Protein AF-A0AA51U4X0-F1 (afdb_monomer)

Structure (mmCIF, N/CA/C/O backbone):
data_AF-A0AA51U4X0-F1
#
_entry.id   AF-A0AA51U4X0-F1
#
loop_
_atom_site.group_PDB
_atom_site.id
_atom_site.type_symbol
_atom_site.label_atom_id
_atom_site.label_alt_id
_atom_site.label_comp_id
_atom_site.label_asym_id
_atom_site.label_entity_id
_atom_site.label_seq_id
_atom_site.pdbx_PDB_ins_code
_atom_site.Cartn_x
_atom_site.Cartn_y
_atom_site.Cartn_z
_atom_site.occupancy
_atom_site.B_iso_or_equiv
_atom_site.auth_seq_id
_atom_site.auth_comp_id
_atom_site.auth_asym_id
_atom_site.auth_atom_id
_atom_site.pdbx_PDB_model_num
ATOM 1 N N . MET A 1 1 ? -2.036 47.793 -6.940 1.00 41.25 1 MET A N 1
ATOM 2 C CA . MET A 1 1 ? -0.951 46.860 -7.317 1.00 41.25 1 MET A CA 1
ATOM 3 C C . MET A 1 1 ? -0.086 46.615 -6.090 1.00 41.25 1 MET A C 1
ATOM 5 O O . MET A 1 1 ? 0.775 47.431 -5.801 1.00 41.25 1 MET A O 1
ATOM 9 N N . MET A 1 2 ? -0.338 45.544 -5.342 1.00 39.94 2 MET A N 1
ATOM 10 C CA . MET A 1 2 ? 0.508 45.132 -4.218 1.00 39.94 2 MET A CA 1
ATOM 11 C C . MET A 1 2 ? 0.869 43.664 -4.428 1.00 39.94 2 MET A C 1
ATOM 13 O O . MET A 1 2 ? -0.011 42.814 -4.517 1.00 39.94 2 MET A O 1
ATOM 17 N N . LYS A 1 3 ? 2.168 43.410 -4.626 1.00 53.31 3 LYS A N 1
ATOM 18 C CA . LYS A 1 3 ? 2.756 42.071 -4.695 1.00 53.31 3 LYS A CA 1
ATOM 19 C C . LYS A 1 3 ? 2.865 41.551 -3.260 1.00 53.31 3 LYS A C 1
ATOM 21 O O . LYS A 1 3 ? 3.732 42.006 -2.519 1.00 53.31 3 LYS A O 1
ATOM 26 N N . SER A 1 4 ? 1.994 40.621 -2.886 1.00 56.81 4 SER A N 1
ATOM 27 C CA . SER A 1 4 ? 2.150 39.836 -1.664 1.00 56.81 4 SER A CA 1
ATOM 28 C C . SER A 1 4 ? 3.117 38.690 -1.940 1.00 56.81 4 SER A C 1
ATOM 30 O O . SER A 1 4 ? 2.776 37.732 -2.628 1.00 56.81 4 SE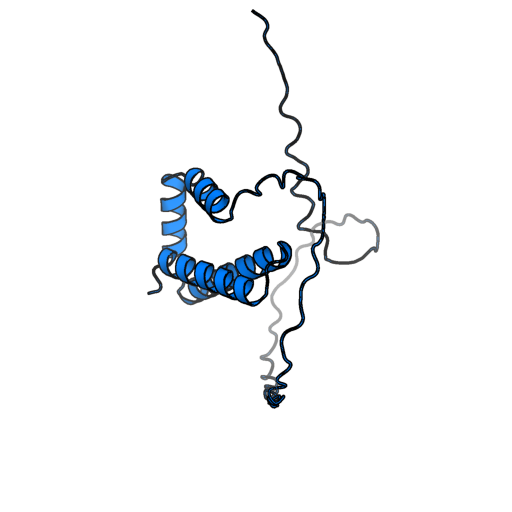R A O 1
ATOM 32 N N . TYR A 1 5 ? 4.335 38.824 -1.422 1.00 65.19 5 TYR A N 1
ATOM 33 C CA . TYR A 1 5 ? 5.293 37.737 -1.270 1.00 65.19 5 TYR A CA 1
ATOM 34 C C . TYR A 1 5 ? 5.008 37.054 0.070 1.00 65.19 5 TYR A C 1
ATOM 36 O O . TYR A 1 5 ? 5.402 37.568 1.113 1.00 65.19 5 TYR A O 1
ATOM 44 N N . PHE A 1 6 ? 4.311 35.919 0.042 1.00 58.19 6 PHE A N 1
ATOM 45 C CA . PHE A 1 6 ? 4.273 34.987 1.168 1.00 58.19 6 PHE A CA 1
ATOM 46 C C . PHE A 1 6 ? 5.023 33.718 0.763 1.00 58.19 6 PHE A C 1
ATOM 48 O O . PHE A 1 6 ? 4.747 33.111 -0.267 1.00 58.19 6 PHE A O 1
ATOM 55 N N . ALA A 1 7 ? 6.054 33.422 1.548 1.00 47.25 7 ALA A N 1
ATOM 56 C CA . ALA A 1 7 ? 7.070 32.406 1.324 1.00 47.25 7 ALA A CA 1
ATOM 57 C C . ALA A 1 7 ? 6.549 30.969 1.549 1.00 47.25 7 ALA A C 1
ATOM 59 O O . ALA A 1 7 ? 5.716 30.769 2.434 1.00 47.25 7 ALA A O 1
ATOM 60 N N . PRO A 1 8 ? 7.086 29.954 0.841 1.00 48.41 8 PRO A N 1
ATOM 61 C CA . PRO A 1 8 ? 6.838 28.549 1.131 1.00 48.41 8 PRO A CA 1
ATOM 62 C C . PRO A 1 8 ? 7.933 28.025 2.071 1.00 48.41 8 PRO A C 1
ATOM 64 O O . PRO A 1 8 ? 8.976 27.559 1.623 1.00 48.41 8 PRO A O 1
ATOM 67 N N . ILE A 1 9 ? 7.731 28.124 3.385 1.00 58.22 9 ILE A N 1
ATOM 68 C CA . ILE A 1 9 ? 8.598 27.459 4.374 1.00 58.22 9 ILE A CA 1
ATOM 69 C C . ILE A 1 9 ? 7.709 26.845 5.458 1.00 58.22 9 ILE A C 1
ATOM 71 O O . ILE A 1 9 ? 7.529 27.444 6.511 1.00 58.22 9 ILE A O 1
ATOM 75 N N . ALA A 1 10 ? 7.102 25.684 5.181 1.00 54.41 10 ALA A N 1
ATOM 76 C CA . ALA A 1 10 ? 6.432 24.868 6.207 1.00 54.41 10 ALA A CA 1
ATOM 77 C C . ALA A 1 10 ? 6.116 23.415 5.771 1.00 54.41 10 ALA A C 1
ATOM 79 O O . ALA A 1 10 ? 5.148 22.842 6.252 1.00 54.41 10 ALA A O 1
ATOM 80 N N . ILE A 1 11 ? 6.878 22.795 4.858 1.00 58.25 11 ILE A N 1
ATOM 81 C CA . ILE A 1 11 ? 6.631 21.393 4.439 1.00 58.25 11 ILE A CA 1
ATOM 82 C C . ILE A 1 11 ? 7.933 20.585 4.507 1.00 58.25 11 ILE A C 1
ATOM 84 O O . ILE A 1 11 ? 8.380 20.003 3.528 1.00 58.25 11 ILE A O 1
ATOM 88 N N . ALA A 1 12 ? 8.598 20.608 5.663 1.00 55.34 12 ALA A N 1
ATOM 89 C CA . ALA A 1 12 ? 9.794 19.792 5.905 1.00 55.34 12 ALA A CA 1
ATOM 90 C C . ALA A 1 12 ? 9.766 19.039 7.250 1.00 55.34 12 ALA A C 1
ATOM 92 O O . ALA A 1 12 ? 10.762 18.429 7.619 1.00 55.34 12 ALA A O 1
ATOM 93 N N . SER A 1 13 ? 8.642 19.043 7.979 1.00 53.59 13 SER A N 1
ATOM 94 C CA . SER A 1 13 ? 8.590 18.508 9.353 1.00 53.59 13 SER A CA 1
ATOM 95 C C . SER A 1 13 ? 7.801 17.205 9.523 1.00 53.59 13 SER A C 1
ATOM 97 O O . SER A 1 13 ? 7.703 16.720 10.643 1.00 53.59 13 SER A O 1
ATOM 99 N N . LEU A 1 14 ? 7.245 16.616 8.457 1.00 57.28 14 LEU A N 1
ATOM 100 C CA . LEU A 1 14 ? 6.417 15.399 8.567 1.00 57.28 14 LEU A CA 1
ATOM 101 C C . LEU A 1 14 ? 7.137 14.091 8.196 1.00 57.28 14 LEU A C 1
ATOM 103 O O . LEU A 1 14 ? 6.578 13.022 8.401 1.00 57.28 14 LEU A O 1
ATOM 107 N N . ILE A 1 15 ? 8.391 14.138 7.735 1.00 58.56 15 ILE A N 1
ATOM 108 C CA . ILE A 1 15 ? 9.157 12.926 7.362 1.00 58.56 15 ILE A CA 1
ATOM 109 C C . ILE A 1 15 ? 9.897 12.317 8.579 1.00 58.56 15 ILE A C 1
ATOM 111 O O . ILE A 1 15 ? 10.498 11.255 8.488 1.00 58.56 15 ILE A O 1
ATOM 115 N N . ALA A 1 16 ? 9.815 12.942 9.760 1.00 55.94 16 ALA A N 1
ATOM 116 C CA . ALA A 1 16 ? 10.507 12.479 10.967 1.00 55.94 16 ALA A CA 1
ATOM 117 C C . ALA A 1 16 ? 9.689 11.526 11.867 1.00 55.94 16 ALA A C 1
ATOM 119 O O . ALA A 1 16 ? 10.232 11.036 12.851 1.00 55.94 16 ALA A O 1
ATOM 120 N N . LEU A 1 17 ? 8.407 11.255 11.575 1.00 53.69 17 LEU A N 1
ATOM 121 C CA . LEU A 1 17 ? 7.538 10.497 12.496 1.00 53.69 17 LEU A CA 1
ATOM 122 C C . LEU A 1 17 ? 7.404 8.992 12.198 1.00 53.69 17 LEU A C 1
ATOM 124 O O . LEU A 1 17 ? 6.936 8.260 13.060 1.00 53.69 17 LEU A O 1
ATOM 128 N N . ALA A 1 18 ? 7.859 8.506 11.039 1.00 53.03 18 ALA A N 1
ATOM 129 C CA . ALA A 1 18 ? 7.767 7.084 10.673 1.00 53.03 18 ALA A CA 1
ATOM 130 C C . ALA A 1 18 ? 9.013 6.249 11.056 1.00 53.03 18 ALA A C 1
ATOM 132 O O . ALA A 1 18 ? 9.120 5.092 10.668 1.00 53.03 18 ALA A O 1
ATOM 133 N N . GLY A 1 19 ? 9.966 6.824 11.806 1.00 44.19 19 GLY A N 1
ATOM 134 C CA . GLY A 1 19 ? 11.269 6.205 12.098 1.00 44.19 19 GLY A CA 1
ATOM 135 C C . GLY A 1 19 ? 11.688 6.159 13.573 1.00 44.19 19 GLY A C 1
ATOM 136 O O . GLY A 1 19 ? 12.871 5.990 13.842 1.00 44.19 19 GLY A O 1
ATOM 137 N N . CYS A 1 20 ? 10.771 6.320 14.536 1.00 51.28 20 CYS A N 1
ATOM 138 C CA . CYS A 1 20 ? 11.100 6.267 15.974 1.00 51.28 20 CYS A CA 1
ATOM 139 C C . CYS A 1 20 ? 10.172 5.350 16.788 1.00 51.28 20 CYS A C 1
ATOM 141 O O . CYS A 1 20 ? 9.695 5.705 17.863 1.00 51.28 20 CYS A O 1
ATOM 143 N N . SER A 1 21 ? 9.955 4.128 16.314 1.00 48.59 21 SER A N 1
ATOM 144 C CA . SER A 1 21 ? 9.673 3.001 17.211 1.00 48.59 21 SER A CA 1
ATOM 145 C C . SER A 1 21 ? 10.660 1.880 16.944 1.00 48.59 21 SER A C 1
ATOM 147 O O . SER A 1 21 ? 10.283 0.797 16.524 1.00 48.59 21 SER A O 1
ATOM 149 N N . ASN A 1 22 ? 11.944 2.178 17.171 1.00 50.25 22 ASN A N 1
ATOM 150 C CA . ASN A 1 22 ? 12.911 1.153 17.527 1.00 50.25 22 ASN A CA 1
ATOM 151 C C . ASN A 1 22 ? 14.097 1.740 18.316 1.00 50.25 22 ASN A C 1
ATOM 153 O O . ASN A 1 22 ? 14.894 2.499 17.779 1.00 50.25 22 ASN A O 1
ATOM 157 N N . GLU A 1 23 ? 14.144 1.358 19.593 1.00 46.25 23 GLU A N 1
ATOM 158 C CA . GLU A 1 23 ? 15.327 1.139 20.436 1.00 46.25 23 GLU A CA 1
ATOM 159 C C . GLU A 1 23 ? 16.282 2.293 20.803 1.00 46.25 23 GLU A C 1
ATOM 161 O O . GLU A 1 23 ? 16.923 2.939 19.986 1.00 46.25 23 GLU A O 1
ATOM 166 N N . GLY A 1 24 ? 16.490 2.413 22.119 1.00 50.34 24 GLY A N 1
ATOM 167 C CA . GLY A 1 24 ? 17.847 2.308 22.650 1.00 50.34 24 GLY A CA 1
ATOM 168 C C . GLY A 1 24 ? 18.701 3.566 22.589 1.00 50.34 24 GLY A C 1
ATOM 169 O O . GLY A 1 24 ? 19.512 3.759 21.692 1.00 50.34 24 GLY A O 1
ATOM 170 N N . SER A 1 25 ? 18.635 4.349 23.667 1.00 55.78 25 SER A N 1
ATOM 171 C CA . SER A 1 25 ? 19.857 4.952 24.200 1.00 55.78 25 SER A CA 1
ATOM 172 C C . SER A 1 25 ? 20.916 3.865 24.371 1.00 55.78 25 SER A C 1
ATOM 174 O O . SER A 1 25 ? 20.716 2.991 25.208 1.00 55.78 25 SER A O 1
ATOM 176 N N . ASP A 1 26 ? 22.021 3.948 23.630 1.00 44.22 26 ASP A N 1
ATOM 177 C CA . ASP A 1 26 ? 23.357 3.911 24.225 1.00 44.22 26 ASP A CA 1
ATOM 178 C C . ASP A 1 26 ? 24.447 4.380 23.240 1.00 44.22 26 ASP A C 1
ATOM 180 O O . ASP A 1 26 ? 24.363 4.174 22.035 1.00 44.22 26 ASP A O 1
ATOM 184 N N . ALA A 1 27 ? 25.476 4.988 23.828 1.00 47.19 27 ALA A N 1
ATOM 185 C CA . ALA A 1 27 ? 26.866 5.048 23.379 1.00 47.19 27 ALA A CA 1
ATOM 186 C C . ALA A 1 27 ? 27.250 5.706 22.032 1.00 47.19 27 ALA A C 1
ATOM 188 O O . ALA A 1 27 ? 27.212 5.122 20.960 1.00 47.19 27 ALA A O 1
ATOM 189 N N . ALA A 1 28 ? 27.804 6.913 22.185 1.00 47.91 28 ALA A N 1
ATOM 190 C CA . ALA A 1 28 ? 29.204 7.250 21.893 1.00 47.91 28 ALA A CA 1
ATOM 191 C C . ALA A 1 28 ? 29.811 6.961 20.499 1.00 47.91 28 ALA A C 1
ATOM 193 O O . ALA A 1 28 ? 29.863 5.848 19.998 1.00 47.91 28 ALA A O 1
ATOM 194 N N . ALA A 1 29 ? 30.396 8.041 19.972 1.00 51.19 29 ALA A N 1
ATOM 195 C CA . ALA A 1 29 ? 31.487 8.132 19.007 1.00 51.19 29 ALA A CA 1
ATOM 196 C C . 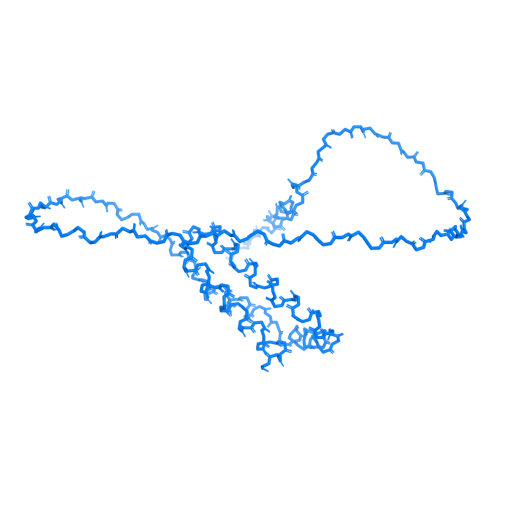ALA A 1 29 ? 32.353 6.869 18.823 1.00 51.19 29 ALA A C 1
ATOM 198 O O . ALA A 1 29 ? 32.831 6.308 19.799 1.00 51.19 29 ALA A O 1
ATOM 199 N N . GLU A 1 30 ? 32.698 6.542 17.576 1.00 42.97 30 GLU A N 1
ATOM 200 C CA . GLU A 1 30 ? 34.013 6.869 17.005 1.00 42.97 30 GLU A CA 1
ATOM 201 C C . GLU A 1 30 ? 34.085 6.530 15.506 1.00 42.97 30 GLU A C 1
ATOM 203 O O . GLU A 1 30 ? 33.591 5.515 15.026 1.00 42.97 30 GLU A O 1
ATOM 208 N N . THR A 1 31 ? 34.731 7.432 14.769 1.00 53.88 31 THR A N 1
ATOM 209 C CA . THR A 1 31 ? 35.215 7.255 13.400 1.00 53.88 31 THR A CA 1
ATOM 210 C C . THR A 1 31 ? 36.269 6.154 13.360 1.00 53.88 31 THR A C 1
ATOM 212 O O . THR A 1 31 ? 37.285 6.274 14.039 1.00 53.88 31 THR A O 1
ATOM 215 N N . THR A 1 32 ? 36.108 5.150 12.497 1.00 51.84 32 THR A N 1
ATOM 216 C CA . THR A 1 32 ? 37.233 4.338 12.007 1.00 51.84 32 THR A CA 1
ATOM 217 C C . THR A 1 32 ? 37.040 3.898 10.552 1.00 51.84 32 THR A C 1
ATOM 219 O O . THR A 1 32 ? 35.937 3.749 10.040 1.00 51.84 32 THR A O 1
ATOM 222 N N . GLU A 1 33 ? 38.192 3.814 9.903 1.00 56.00 33 GLU A N 1
ATOM 223 C CA . GLU A 1 33 ? 38.563 3.699 8.491 1.00 56.00 33 GLU A CA 1
ATOM 224 C C . GLU A 1 33 ? 38.148 2.365 7.819 1.00 56.00 33 GLU A C 1
ATOM 226 O O . GLU A 1 33 ? 37.960 1.368 8.518 1.00 56.00 33 GLU A O 1
ATOM 231 N N . PRO A 1 34 ? 38.027 2.288 6.472 1.00 59.44 34 PRO A N 1
ATOM 232 C CA . PRO A 1 34 ? 37.662 1.048 5.793 1.00 59.44 34 PRO A CA 1
ATOM 233 C C . PRO A 1 34 ? 38.867 0.104 5.680 1.00 59.44 34 PRO A C 1
ATOM 235 O O . PRO A 1 34 ? 39.807 0.361 4.928 1.00 59.44 34 PRO A O 1
ATOM 238 N N . ALA A 1 35 ? 38.809 -1.031 6.375 1.00 54.38 35 ALA A N 1
ATOM 239 C CA . ALA A 1 35 ? 39.705 -2.158 6.146 1.00 54.38 35 ALA A CA 1
ATOM 240 C C . ALA A 1 35 ? 38.997 -3.226 5.303 1.00 54.38 35 ALA A C 1
ATOM 242 O O . ALA A 1 35 ? 38.030 -3.855 5.728 1.00 54.38 35 ALA A O 1
ATOM 243 N N . ALA A 1 36 ? 39.505 -3.420 4.088 1.00 61.03 36 ALA A N 1
ATOM 244 C CA . ALA A 1 36 ? 39.317 -4.637 3.314 1.00 61.03 36 ALA A CA 1
ATOM 245 C C . ALA A 1 36 ? 39.916 -5.837 4.063 1.00 61.03 36 ALA A C 1
ATOM 247 O O . ALA A 1 36 ? 40.953 -5.654 4.697 1.00 61.03 36 ALA A O 1
ATOM 248 N N . VAL A 1 37 ? 39.322 -7.034 3.921 1.00 52.94 37 VAL A N 1
ATOM 249 C CA . VAL A 1 37 ? 39.997 -8.341 3.726 1.00 52.94 37 VAL A CA 1
ATOM 250 C C . VAL A 1 37 ? 39.007 -9.519 3.876 1.00 52.94 37 VAL A C 1
ATOM 252 O O . VAL A 1 37 ? 38.262 -9.606 4.840 1.00 52.94 37 VAL A O 1
ATOM 255 N N . GLU A 1 38 ? 39.083 -10.399 2.870 1.00 48.25 38 GLU A N 1
ATOM 256 C CA . GLU A 1 38 ? 38.837 -11.856 2.814 1.00 48.25 38 GLU A CA 1
ATOM 257 C C . GLU A 1 38 ? 37.440 -12.501 2.952 1.00 48.25 38 GLU A C 1
ATOM 259 O O . GLU A 1 38 ? 36.857 -12.605 4.018 1.00 48.25 38 GLU A O 1
ATOM 264 N N . ALA A 1 39 ? 36.995 -13.024 1.794 1.00 52.59 39 ALA A N 1
ATOM 265 C CA . ALA A 1 39 ? 36.747 -14.436 1.441 1.00 52.59 39 ALA A CA 1
ATOM 266 C C . ALA A 1 39 ? 35.801 -15.326 2.294 1.00 52.59 39 ALA A C 1
ATOM 268 O O . ALA A 1 39 ? 35.798 -15.277 3.519 1.00 52.59 39 ALA A O 1
ATOM 269 N N . PRO A 1 40 ? 35.009 -16.203 1.633 1.00 56.09 40 PRO A N 1
ATOM 270 C CA . PRO A 1 40 ? 33.816 -16.811 2.210 1.00 56.09 40 PRO A CA 1
ATOM 271 C C . PRO A 1 40 ? 34.138 -18.056 3.045 1.00 56.09 40 PRO A C 1
ATOM 273 O O . PRO A 1 40 ? 34.724 -19.019 2.551 1.00 56.09 40 PRO A O 1
ATOM 276 N N . ALA A 1 41 ? 33.682 -18.059 4.297 1.00 52.75 41 ALA A N 1
ATOM 277 C CA . ALA A 1 41 ? 33.575 -19.267 5.101 1.00 52.75 41 ALA A CA 1
ATOM 278 C C . ALA A 1 41 ? 32.231 -19.950 4.810 1.00 52.75 41 ALA A C 1
ATOM 280 O O . ALA A 1 41 ? 31.164 -19.494 5.216 1.00 52.75 41 ALA A O 1
ATOM 281 N N . GLU A 1 42 ? 32.329 -21.052 4.077 1.00 57.38 42 GLU A N 1
ATOM 282 C CA . GLU A 1 42 ? 31.352 -22.129 3.976 1.00 57.38 42 GLU A CA 1
ATOM 283 C C . GLU A 1 42 ? 30.810 -22.488 5.374 1.00 57.38 42 GLU A C 1
ATOM 285 O O . GLU A 1 42 ? 31.571 -22.792 6.293 1.00 57.38 42 GLU A O 1
ATOM 290 N N . SER A 1 43 ? 29.490 -22.418 5.553 1.00 57.16 43 SER A N 1
ATOM 291 C CA . SER A 1 43 ? 28.797 -22.927 6.738 1.00 57.16 43 SER A CA 1
ATOM 292 C C . SER A 1 43 ? 27.640 -23.818 6.305 1.00 57.16 43 SER A C 1
ATOM 294 O O . SER A 1 43 ? 26.881 -23.502 5.393 1.00 57.16 43 SER A O 1
ATOM 296 N N . ALA A 1 44 ? 27.615 -24.977 6.951 1.00 58.25 44 ALA A N 1
ATOM 297 C CA . ALA A 1 44 ? 26.825 -26.165 6.687 1.00 58.25 44 ALA A CA 1
ATOM 298 C C . ALA A 1 44 ? 25.295 -25.945 6.722 1.00 58.25 44 ALA A C 1
ATOM 300 O O . ALA A 1 44 ? 24.818 -25.003 7.356 1.00 58.25 44 ALA A O 1
ATOM 301 N N . PRO A 1 45 ? 24.515 -26.846 6.090 1.00 58.88 45 PRO A N 1
ATOM 302 C CA . PRO A 1 45 ? 23.057 -26.829 6.151 1.00 58.88 45 PRO A CA 1
ATOM 303 C C . PRO A 1 45 ? 22.569 -27.089 7.581 1.00 58.88 45 PRO A C 1
ATOM 305 O O . PRO A 1 45 ? 22.852 -28.138 8.159 1.00 58.88 45 PRO A O 1
ATOM 308 N N . ALA A 1 46 ? 21.828 -26.133 8.140 1.00 54.72 46 ALA A N 1
ATOM 309 C CA . ALA A 1 46 ? 21.082 -26.328 9.374 1.00 54.72 46 ALA A CA 1
ATOM 310 C C . ALA A 1 46 ? 19.818 -27.152 9.086 1.00 54.72 46 ALA A C 1
ATOM 312 O O . ALA A 1 46 ? 19.068 -26.865 8.151 1.00 54.72 46 ALA A O 1
ATOM 313 N N . GLU A 1 47 ? 19.626 -28.195 9.888 1.00 59.06 47 GLU A N 1
ATOM 314 C CA . GLU A 1 47 ? 18.451 -29.062 9.905 1.00 59.06 47 GLU A CA 1
ATOM 315 C C . GLU A 1 47 ? 17.150 -28.273 10.164 1.00 59.06 47 GLU A C 1
ATOM 317 O O . GLU A 1 47 ? 17.166 -27.270 10.884 1.00 59.06 47 GLU A O 1
ATOM 322 N N . PRO A 1 48 ? 16.008 -28.716 9.606 1.00 56.47 48 PRO A N 1
ATOM 323 C CA . PRO A 1 48 ? 14.719 -28.071 9.818 1.00 56.47 48 PRO A CA 1
ATOM 324 C C . PRO A 1 48 ? 14.209 -28.348 11.239 1.00 56.47 48 PRO A C 1
ATOM 326 O O . PRO A 1 48 ? 13.932 -29.490 11.601 1.00 56.47 48 PRO A O 1
ATOM 329 N N . ALA A 1 49 ? 14.075 -27.289 12.037 1.00 56.69 49 ALA A N 1
ATOM 330 C CA . ALA A 1 49 ? 13.399 -27.339 13.326 1.00 56.69 49 ALA A CA 1
ATOM 331 C C . ALA A 1 49 ? 11.878 -27.450 13.133 1.00 56.69 49 ALA A C 1
ATOM 333 O O . ALA A 1 49 ? 11.286 -26.808 12.264 1.00 56.69 49 ALA A O 1
ATOM 334 N N . GLU A 1 50 ? 11.284 -28.306 13.956 1.00 52.53 50 GLU A N 1
ATOM 335 C CA . GLU A 1 50 ? 9.908 -28.775 13.894 1.00 52.53 50 GLU A CA 1
ATOM 336 C C . GLU A 1 50 ? 8.852 -27.670 14.034 1.00 52.53 50 GLU A C 1
ATOM 338 O O . GLU A 1 50 ? 8.950 -26.749 14.844 1.00 52.53 50 GLU A O 1
ATOM 343 N N . THR A 1 51 ? 7.795 -27.836 13.245 1.00 60.56 51 THR A N 1
ATOM 344 C CA . THR A 1 51 ? 6.536 -27.096 13.263 1.00 60.56 51 THR A CA 1
ATOM 345 C C . THR A 1 51 ? 5.793 -27.307 14.591 1.00 60.56 51 THR A C 1
ATOM 347 O O . THR A 1 51 ? 5.436 -28.447 14.896 1.00 60.56 51 THR A O 1
ATOM 350 N N . PRO A 1 52 ? 5.473 -26.264 15.378 1.00 60.31 52 PRO A N 1
ATOM 351 C CA . PRO A 1 52 ? 4.460 -26.396 16.416 1.00 60.31 52 PRO A CA 1
ATOM 352 C C . PRO A 1 52 ? 3.061 -26.431 15.781 1.00 60.31 52 PRO A C 1
ATOM 354 O O . PRO A 1 52 ? 2.706 -25.592 14.954 1.00 60.31 52 PRO A O 1
ATOM 357 N N . ALA A 1 53 ? 2.282 -27.437 16.173 1.00 60.56 53 ALA A N 1
ATOM 358 C CA . ALA A 1 53 ? 0.882 -27.626 15.813 1.00 60.56 53 ALA A CA 1
ATOM 359 C C . ALA A 1 53 ? 0.005 -26.441 16.280 1.00 60.56 53 ALA A C 1
ATOM 361 O O . ALA A 1 53 ? 0.216 -25.941 17.389 1.00 60.56 53 ALA A O 1
ATOM 362 N N . PRO A 1 54 ? -0.997 -26.005 15.493 1.00 58.00 54 PRO A N 1
ATOM 363 C CA . PRO A 1 54 ? -1.949 -25.000 15.945 1.00 58.00 54 PRO A CA 1
ATOM 364 C C . PRO A 1 54 ? -2.851 -25.590 17.035 1.00 58.00 54 PRO A C 1
ATOM 366 O O . PRO A 1 54 ? -3.471 -26.637 16.855 1.00 58.00 54 PRO A O 1
ATOM 369 N N . ALA A 1 55 ? -2.896 -24.910 18.179 1.00 54.88 55 ALA A N 1
ATOM 370 C CA . ALA A 1 55 ? -3.838 -25.186 19.248 1.00 54.88 55 ALA A CA 1
ATOM 371 C C . ALA A 1 55 ? -5.243 -24.751 18.809 1.00 54.88 55 ALA A C 1
ATOM 373 O O . ALA A 1 55 ? -5.478 -23.580 18.516 1.00 54.88 55 ALA A O 1
ATOM 374 N N . GLU A 1 56 ? -6.161 -25.711 18.771 1.00 54.62 56 GLU A N 1
ATOM 375 C CA . GLU A 1 56 ? -7.594 -25.487 18.621 1.00 54.62 56 GLU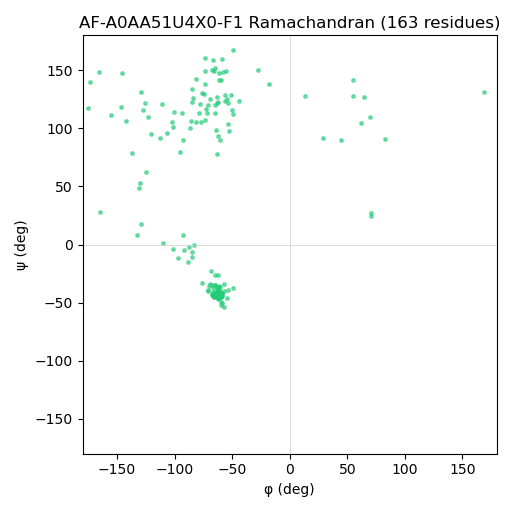 A CA 1
ATOM 376 C C . GLU A 1 56 ? -8.115 -24.737 19.855 1.00 54.62 56 GLU A C 1
ATOM 378 O O . GLU A 1 56 ? -8.108 -25.265 20.967 1.00 54.62 56 GLU A O 1
ATOM 383 N N . THR A 1 57 ? -8.554 -23.492 19.677 1.00 49.88 57 THR A N 1
ATOM 384 C CA . THR A 1 57 ? -9.363 -22.788 20.677 1.00 49.88 57 THR A CA 1
ATOM 385 C C . THR A 1 57 ? -10.835 -22.979 20.351 1.00 49.88 57 THR A C 1
ATOM 387 O O . THR A 1 57 ? -11.326 -22.499 19.332 1.00 49.88 57 THR A O 1
ATOM 390 N N . GLU A 1 58 ? -11.508 -23.705 21.241 1.00 52.59 58 GLU A N 1
ATOM 391 C CA . GLU A 1 58 ? -12.938 -23.987 21.252 1.00 52.59 58 GLU A CA 1
ATOM 392 C C . GLU A 1 58 ? -13.789 -22.706 21.243 1.00 52.59 58 GLU A C 1
ATOM 394 O O . GLU A 1 58 ? -13.712 -21.866 22.141 1.00 52.59 58 GLU A O 1
ATOM 399 N N . THR A 1 59 ? -14.670 -22.602 20.250 1.00 49.78 59 THR A N 1
ATOM 400 C CA . THR A 1 59 ? -15.837 -21.718 20.260 1.00 49.78 59 THR A CA 1
ATOM 401 C C . THR A 1 59 ? -16.871 -22.271 21.243 1.00 49.78 59 THR A C 1
ATOM 403 O O . THR A 1 59 ? -17.454 -23.325 21.007 1.00 49.78 59 THR A O 1
ATOM 406 N N . THR A 1 60 ? -17.124 -21.550 22.336 1.00 49.81 60 THR A N 1
ATOM 407 C CA . THR A 1 60 ? -18.339 -21.705 23.153 1.00 49.81 60 THR A CA 1
ATOM 408 C C . THR A 1 60 ? -19.245 -20.505 22.882 1.00 49.81 60 THR A C 1
ATOM 410 O O . THR A 1 60 ? -19.065 -19.438 23.465 1.00 49.81 60 THR A O 1
ATOM 413 N N . GLU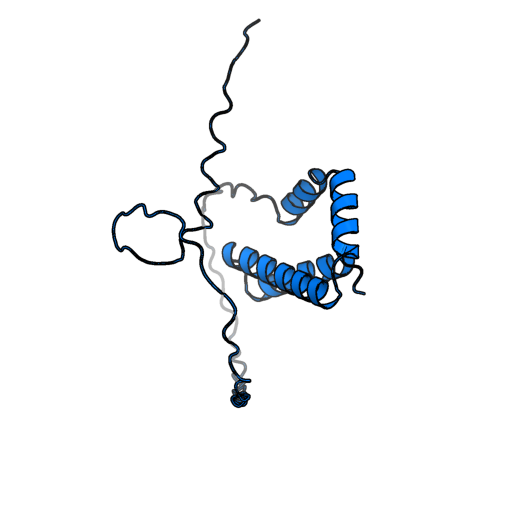 A 1 61 ? -20.202 -20.678 21.971 1.00 49.75 61 GLU A N 1
ATOM 414 C CA . GLU A 1 61 ? -21.425 -19.872 21.899 1.00 49.75 61 GLU A CA 1
ATOM 415 C C . GLU A 1 61 ? -22.460 -20.476 22.858 1.00 49.75 61 GLU A C 1
ATOM 417 O O . GLU A 1 61 ? -22.783 -21.654 22.730 1.00 49.75 61 GLU A O 1
ATOM 422 N N . ASP A 1 62 ? -22.960 -19.684 23.810 1.00 57.97 62 ASP A N 1
ATOM 423 C CA . ASP A 1 62 ? -24.397 -19.533 24.111 1.00 57.97 62 ASP A CA 1
ATOM 424 C C . ASP A 1 62 ? -24.558 -18.446 25.187 1.00 57.97 62 ASP A C 1
ATOM 426 O O . ASP A 1 62 ? -24.057 -18.583 26.310 1.00 57.97 62 ASP A O 1
ATOM 430 N N . PRO A 1 63 ? -25.244 -17.340 24.864 1.00 53.75 63 PRO A N 1
ATOM 431 C CA . PRO A 1 63 ? -26.261 -16.917 25.812 1.00 53.75 63 PRO A CA 1
ATOM 432 C C . PRO A 1 63 ? -27.635 -16.738 25.156 1.00 53.75 63 PRO A C 1
ATOM 434 O O . PRO A 1 63 ? -27.841 -15.926 24.255 1.00 53.75 63 PRO A O 1
ATOM 437 N N . ALA A 1 64 ? -28.572 -17.503 25.711 1.00 58.06 64 ALA A N 1
ATOM 438 C CA . ALA A 1 64 ? -30.025 -17.396 25.668 1.00 58.06 64 ALA A CA 1
ATOM 439 C C . ALA A 1 64 ? -30.633 -15.981 25.463 1.00 58.06 64 ALA A C 1
ATOM 441 O O . ALA A 1 64 ? -30.116 -14.985 25.977 1.00 58.06 64 ALA A O 1
ATOM 442 N N . PRO A 1 65 ? -31.822 -15.894 24.828 1.00 62.06 65 PRO A N 1
ATOM 443 C CA . PRO A 1 65 ? -32.547 -14.643 24.653 1.00 62.06 65 PRO A CA 1
ATOM 444 C C . PRO A 1 65 ? -33.269 -14.255 25.951 1.00 62.06 65 PRO A C 1
ATOM 446 O O . PRO A 1 65 ? -34.122 -14.993 26.447 1.00 62.06 65 PRO A O 1
ATOM 449 N N . ALA A 1 66 ? -32.954 -13.078 26.489 1.00 54.50 66 ALA A N 1
ATOM 450 C CA . ALA A 1 66 ? -33.740 -12.448 27.543 1.00 54.50 66 ALA A CA 1
ATOM 451 C C . ALA A 1 66 ? -34.621 -11.351 26.936 1.00 54.50 66 ALA A C 1
ATOM 453 O O . ALA A 1 66 ? -34.177 -10.247 26.629 1.00 54.50 66 ALA A O 1
ATOM 454 N N . ASP A 1 67 ? -35.881 -11.726 26.767 1.00 59.75 67 ASP A N 1
ATOM 455 C CA . ASP A 1 67 ? -37.045 -10.868 26.603 1.00 59.75 67 ASP A CA 1
ATOM 456 C C . ASP A 1 67 ? -37.131 -9.868 27.775 1.00 59.75 67 ASP A C 1
ATOM 458 O O . ASP A 1 67 ? -37.118 -10.269 28.943 1.00 59.75 67 ASP A O 1
ATOM 462 N N . ALA A 1 68 ? -37.192 -8.569 27.475 1.00 49.88 68 ALA A N 1
ATOM 463 C CA . ALA A 1 68 ? -37.605 -7.545 28.428 1.00 49.88 68 ALA A CA 1
ATOM 464 C C . ALA A 1 68 ? -38.349 -6.411 27.703 1.00 49.88 68 ALA A C 1
ATOM 466 O O . ALA A 1 68 ? -37.823 -5.743 26.815 1.00 49.88 68 ALA A O 1
ATOM 467 N N . GLU A 1 69 ? -39.602 -6.268 28.122 1.00 51.06 69 GLU A N 1
ATOM 468 C CA . GLU A 1 69 ? -40.678 -5.358 27.731 1.00 51.06 69 GLU A CA 1
ATOM 469 C C . GLU A 1 69 ? -40.357 -3.843 27.644 1.00 51.06 69 GLU A C 1
ATOM 471 O O . GLU A 1 69 ? -39.334 -3.371 28.142 1.00 51.06 69 GLU A O 1
ATOM 476 N N . PRO A 1 70 ? -41.269 -3.048 27.033 1.00 64.81 70 PRO A N 1
ATOM 477 C CA . PRO A 1 70 ? -41.059 -1.642 26.703 1.00 64.81 70 PRO A CA 1
ATOM 478 C C . PRO A 1 70 ? -41.377 -0.714 27.885 1.00 64.81 70 PRO A C 1
ATOM 480 O O . PRO A 1 70 ? -42.445 -0.800 28.492 1.00 64.81 70 PRO A O 1
ATOM 483 N N . ALA A 1 71 ? -40.494 0.249 28.157 1.00 50.09 71 ALA A N 1
ATOM 484 C CA . ALA A 1 71 ? -40.738 1.316 29.124 1.00 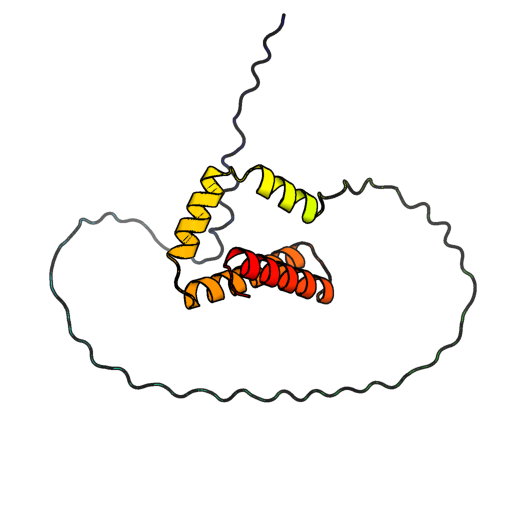50.09 71 ALA A CA 1
ATOM 485 C C . ALA A 1 71 ? -40.606 2.700 28.468 1.00 50.09 71 ALA A C 1
ATOM 487 O O . ALA A 1 71 ? -39.529 3.121 28.064 1.00 50.09 71 ALA A O 1
ATOM 488 N N . ALA A 1 72 ? -41.775 3.331 28.350 1.00 49.69 72 ALA A N 1
ATOM 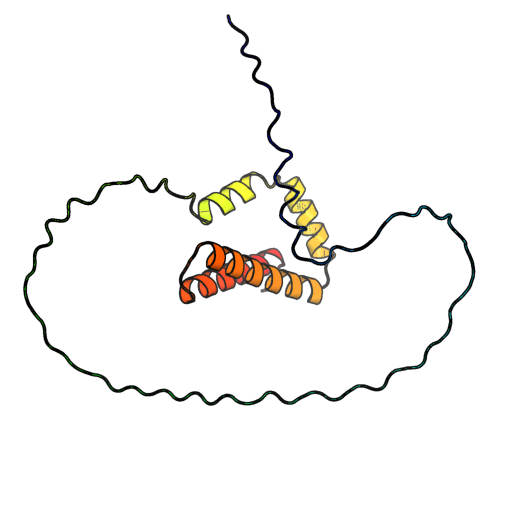489 C CA . ALA A 1 72 ? -42.100 4.752 28.426 1.00 49.69 72 ALA A CA 1
ATOM 490 C C . ALA A 1 72 ? -40.974 5.807 28.367 1.00 49.69 72 ALA A C 1
ATOM 492 O O . ALA A 1 72 ? -40.084 5.853 29.209 1.00 49.69 72 ALA A O 1
ATOM 493 N N . ASP A 1 73 ? -41.178 6.748 27.441 1.00 54.38 73 ASP A N 1
ATOM 494 C CA . ASP A 1 73 ? -41.353 8.179 27.731 1.00 54.38 73 ASP A CA 1
ATOM 495 C C . ASP A 1 73 ? -40.376 8.794 28.749 1.00 54.38 73 ASP A C 1
ATOM 497 O O . ASP A 1 73 ? -40.632 8.875 29.950 1.00 54.38 73 ASP A O 1
ATOM 501 N N . ALA A 1 74 ? -39.263 9.294 28.223 1.00 46.91 74 ALA A N 1
ATOM 502 C CA . ALA A 1 74 ? -38.525 10.389 28.826 1.00 46.91 74 ALA A CA 1
ATOM 503 C C . ALA A 1 74 ? -37.994 11.273 27.695 1.00 46.91 74 ALA A C 1
ATOM 505 O O . ALA A 1 74 ? -37.065 10.892 26.985 1.00 46.91 74 ALA A O 1
ATOM 506 N N . GLU A 1 75 ? -38.607 12.445 27.515 1.00 58.59 75 GLU A N 1
ATOM 507 C CA . GLU A 1 75 ? -37.989 13.580 26.828 1.00 58.59 75 GLU A CA 1
ATOM 508 C C . GLU A 1 75 ? -36.601 13.857 27.428 1.00 58.59 75 GLU A C 1
ATOM 510 O O . GLU A 1 75 ? -36.499 14.104 28.634 1.00 58.59 75 GLU A O 1
ATOM 515 N N . PRO A 1 76 ? -35.540 13.952 26.612 1.00 47.22 76 PRO A N 1
ATOM 516 C CA . PRO A 1 76 ? -34.413 14.793 26.930 1.00 47.22 76 PRO A CA 1
ATOM 517 C C . PRO A 1 76 ? -34.533 16.070 26.098 1.00 47.22 76 PRO A C 1
ATOM 519 O O . PRO A 1 76 ? -34.247 16.102 24.900 1.00 47.22 76 PRO A O 1
ATOM 522 N N . ALA A 1 77 ? -34.915 17.154 26.768 1.00 54.66 77 ALA A N 1
ATOM 523 C CA . ALA A 1 77 ? -34.448 18.476 26.394 1.00 54.66 77 ALA A CA 1
ATOM 524 C C . ALA A 1 77 ? -32.914 18.473 26.521 1.00 54.66 77 ALA A C 1
ATOM 526 O O . ALA A 1 77 ? -32.366 18.719 27.594 1.00 54.66 77 ALA A O 1
ATOM 527 N N . ALA A 1 78 ? -32.233 18.122 25.433 1.00 46.78 78 ALA A N 1
ATOM 528 C CA . ALA A 1 78 ? -30.793 18.235 25.284 1.00 46.78 78 ALA A CA 1
ATOM 529 C C . ALA A 1 78 ? -30.517 19.305 24.224 1.00 46.78 78 ALA A C 1
ATOM 531 O O . ALA A 1 78 ? -30.489 19.051 23.020 1.00 46.78 78 ALA A O 1
ATOM 532 N N . GLU A 1 79 ? -30.353 20.537 24.700 1.00 53.47 79 GLU A N 1
ATOM 533 C CA . GLU A 1 79 ? -29.547 21.532 24.010 1.00 53.47 79 GLU A CA 1
ATOM 534 C C . GLU A 1 79 ? -28.104 21.010 23.966 1.00 53.47 79 GLU A C 1
ATOM 536 O O . GLU A 1 79 ? -27.343 21.213 24.906 1.00 53.47 79 GLU A O 1
ATOM 541 N N . GLU A 1 80 ? -27.713 20.325 22.892 1.00 44.97 80 GLU A N 1
ATOM 542 C CA . GLU A 1 80 ? -26.305 20.027 22.626 1.00 44.97 80 GLU A CA 1
ATOM 543 C C . GLU A 1 80 ? -25.894 20.632 21.288 1.00 44.97 80 GLU A C 1
ATOM 545 O O . GLU A 1 80 ? -26.125 20.105 20.204 1.00 44.97 80 GLU A O 1
ATOM 550 N N . THR A 1 81 ? -25.329 21.831 21.413 1.00 42.38 81 THR A N 1
ATOM 551 C CA . THR A 1 81 ? -24.093 22.253 20.758 1.00 42.38 81 THR A CA 1
ATOM 552 C C . THR A 1 81 ? -23.816 21.566 19.422 1.00 42.38 81 THR A C 1
ATOM 554 O O . THR A 1 81 ? -23.127 20.554 19.344 1.00 42.38 81 THR A O 1
ATOM 557 N N . THR A 1 82 ? -24.274 22.196 18.343 1.00 40.62 82 THR A N 1
ATOM 558 C CA . THR A 1 82 ? -23.745 21.987 16.996 1.00 40.62 82 THR A CA 1
ATOM 559 C C . THR A 1 82 ? -22.282 22.437 16.966 1.00 40.62 82 THR A C 1
ATOM 561 O O . THR A 1 82 ? -21.964 23.539 16.511 1.00 40.62 82 THR A O 1
ATOM 564 N N . THR A 1 83 ? -21.363 21.624 17.482 1.00 43.22 83 THR A N 1
ATOM 565 C CA . THR A 1 83 ? -19.984 21.690 17.013 1.00 43.22 83 THR A CA 1
ATOM 566 C C . THR A 1 83 ? -20.040 21.320 15.534 1.00 43.22 83 THR A C 1
ATOM 568 O O . THR A 1 83 ? -20.575 20.266 15.185 1.00 43.22 83 THR A O 1
ATOM 571 N N . PRO A 1 84 ? -19.560 22.174 14.616 1.00 44.38 84 PRO A N 1
ATOM 572 C CA . PRO A 1 84 ? -19.319 21.714 13.269 1.00 44.38 84 PRO A CA 1
ATOM 573 C C . PRO A 1 84 ? -18.216 20.665 13.396 1.00 44.38 84 PRO A C 1
ATOM 575 O O . PRO A 1 84 ? -17.040 21.008 13.511 1.00 44.38 84 PRO A O 1
ATOM 578 N N . THR A 1 85 ? -18.592 19.385 13.410 1.00 47.44 85 THR A N 1
ATOM 579 C CA . THR A 1 85 ? -17.719 18.332 12.906 1.00 47.44 85 THR A CA 1
ATOM 580 C C . THR A 1 85 ? -17.356 18.800 11.510 1.00 47.44 85 THR A C 1
ATOM 582 O O . THR A 1 85 ? -18.162 18.720 10.583 1.00 47.44 85 THR A O 1
ATOM 585 N N . ALA A 1 86 ? -16.184 19.425 11.392 1.00 48.31 86 ALA A N 1
ATOM 586 C CA . ALA A 1 86 ? -15.546 19.653 10.118 1.00 48.31 86 ALA A CA 1
ATOM 587 C C . ALA A 1 86 ? -15.584 18.293 9.433 1.00 48.31 86 ALA A C 1
ATOM 589 O O . ALA A 1 86 ? -15.016 17.342 9.966 1.00 48.31 86 ALA A O 1
ATOM 590 N N . ALA A 1 87 ? -16.371 18.179 8.362 1.00 52.81 87 ALA A N 1
ATOM 591 C CA . ALA A 1 87 ? -16.511 16.942 7.622 1.00 52.81 87 ALA A CA 1
ATOM 592 C C . ALA A 1 87 ? -15.096 16.498 7.253 1.00 52.81 87 ALA A C 1
ATOM 594 O O . ALA A 1 87 ? -14.454 17.118 6.401 1.00 52.81 87 ALA A O 1
ATOM 595 N N . ALA A 1 88 ? -14.576 15.500 7.971 1.00 54.94 88 ALA A N 1
ATOM 596 C CA . ALA A 1 88 ? -13.324 14.879 7.606 1.00 54.94 88 ALA A CA 1
ATOM 597 C C . ALA A 1 88 ? -13.528 14.399 6.165 1.00 54.94 88 ALA A C 1
ATOM 599 O O . ALA A 1 88 ? -14.576 13.803 5.884 1.00 54.94 88 ALA A O 1
ATOM 600 N N . PRO A 1 89 ? -12.624 14.739 5.232 1.00 56.06 89 PRO A N 1
ATOM 601 C CA . PRO A 1 89 ? -12.771 14.298 3.857 1.00 56.06 89 PRO A CA 1
ATOM 602 C C . PRO A 1 89 ? -12.941 12.782 3.880 1.00 56.06 89 PRO A C 1
ATOM 604 O O . PRO A 1 89 ? -12.119 12.069 4.452 1.00 56.06 89 PRO A O 1
ATOM 607 N N . SER A 1 90 ? -14.061 12.313 3.332 1.00 67.25 90 SER A N 1
ATOM 608 C CA . SER A 1 90 ? -14.393 10.892 3.300 1.00 67.25 90 SER A CA 1
ATOM 609 C C . SER A 1 90 ? -13.248 10.132 2.628 1.00 67.25 90 SER A C 1
ATOM 611 O O . SER A 1 90 ? -12.596 10.688 1.740 1.00 67.25 90 SER A O 1
ATOM 613 N N . ALA A 1 91 ? -13.005 8.876 3.011 1.00 60.97 91 ALA A N 1
ATOM 614 C CA . ALA A 1 91 ? -11.948 8.053 2.411 1.00 60.97 91 ALA A CA 1
ATOM 615 C C . ALA A 1 91 ? -12.007 8.069 0.867 1.00 60.97 91 ALA A C 1
ATOM 617 O O . ALA A 1 91 ? -10.985 8.234 0.207 1.00 60.97 91 ALA A O 1
ATOM 618 N N . ASP A 1 92 ? -13.219 8.069 0.302 1.00 66.50 92 ASP A N 1
ATOM 619 C CA . ASP A 1 92 ? -13.496 8.263 -1.126 1.00 66.50 92 ASP A CA 1
ATOM 620 C C . ASP A 1 92 ? -12.948 9.570 -1.715 1.00 66.50 92 ASP A C 1
ATOM 622 O O . ASP A 1 92 ? -12.441 9.602 -2.834 1.00 66.50 92 ASP A O 1
ATOM 626 N N . SER A 1 93 ? -13.046 10.673 -0.974 1.00 73.56 93 SER A N 1
ATOM 627 C CA . SER A 1 93 ? -12.543 11.978 -1.413 1.00 73.56 93 SER A CA 1
ATOM 628 C C . SER A 1 93 ? -11.019 12.009 -1.411 1.00 73.56 93 SER A C 1
ATOM 630 O O . SER A 1 93 ? -10.427 12.553 -2.342 1.00 73.56 93 SER A O 1
ATOM 632 N N . MET A 1 94 ? -10.377 11.388 -0.415 1.00 73.50 94 MET A N 1
ATOM 633 C CA . MET A 1 94 ? -8.919 11.248 -0.404 1.00 73.50 94 MET A CA 1
ATOM 634 C C . MET A 1 94 ? -8.434 10.309 -1.514 1.00 73.50 94 MET A C 1
ATOM 636 O O . MET A 1 94 ? -7.483 10.653 -2.210 1.00 73.50 94 MET A O 1
ATOM 640 N N . ALA A 1 95 ? -9.105 9.176 -1.738 1.00 71.94 95 ALA A N 1
ATOM 641 C CA . ALA A 1 95 ? -8.770 8.234 -2.806 1.00 71.94 95 ALA A CA 1
ATOM 642 C C . ALA A 1 95 ? -8.922 8.869 -4.199 1.00 71.94 95 ALA A C 1
ATOM 644 O O . ALA A 1 95 ? -8.003 8.808 -5.016 1.00 71.94 95 ALA A O 1
ATOM 645 N N . ASN A 1 96 ? -10.029 9.577 -4.450 1.00 77.31 96 ASN A N 1
ATOM 646 C CA . ASN A 1 96 ? -10.230 10.319 -5.698 1.00 77.31 96 ASN A CA 1
ATOM 647 C C . ASN A 1 96 ? -9.227 11.467 -5.864 1.00 77.31 96 ASN A C 1
ATOM 649 O O . ASN A 1 96 ? -8.816 11.774 -6.982 1.00 77.31 96 ASN A O 1
ATOM 653 N N . GLN A 1 97 ? -8.825 12.132 -4.781 1.00 81.25 97 GLN A N 1
ATOM 654 C CA . GLN A 1 97 ? -7.806 13.178 -4.842 1.00 81.25 97 GLN A CA 1
ATOM 655 C C . GLN A 1 97 ? -6.413 12.594 -5.113 1.00 81.25 97 GLN A C 1
ATOM 657 O O . GLN A 1 97 ? -5.670 13.153 -5.919 1.00 81.25 97 GLN A O 1
ATOM 662 N N . ALA A 1 98 ? -6.080 11.455 -4.506 1.00 75.75 98 ALA A N 1
ATOM 663 C CA . ALA A 1 98 ? -4.841 10.731 -4.764 1.00 75.75 98 ALA A CA 1
ATOM 664 C C . ALA A 1 98 ? -4.773 10.243 -6.219 1.00 75.75 98 ALA A C 1
ATOM 666 O O . ALA A 1 98 ? -3.762 10.464 -6.885 1.00 75.75 98 ALA A O 1
ATOM 667 N N . MET A 1 99 ? -5.867 9.689 -6.756 1.00 77.12 99 MET A N 1
ATOM 668 C CA . MET A 1 99 ? -5.945 9.301 -8.169 1.00 77.12 99 MET A CA 1
ATOM 669 C C . MET A 1 99 ? -5.822 10.496 -9.120 1.00 77.12 99 MET A C 1
ATOM 671 O O . MET A 1 99 ? -5.183 10.373 -10.158 1.00 77.12 99 MET A O 1
ATOM 675 N N . GLN A 1 100 ? -6.368 11.664 -8.769 1.00 81.50 100 GLN A N 1
ATOM 676 C CA . GLN A 1 100 ? -6.202 12.883 -9.573 1.00 81.50 100 GLN A CA 1
ATOM 677 C C . GLN A 1 100 ? -4.767 13.429 -9.563 1.00 81.50 100 GLN A C 1
ATOM 679 O O . GLN A 1 100 ? -4.393 14.164 -10.476 1.00 81.50 100 GLN A O 1
ATOM 684 N N . MET A 1 101 ? -3.968 13.096 -8.545 1.00 77.62 101 MET A N 1
ATOM 685 C CA . MET A 1 101 ? -2.547 13.450 -8.499 1.00 77.62 101 MET A CA 1
ATOM 686 C C . MET A 1 101 ? -1.643 12.409 -9.167 1.00 77.62 101 MET A C 1
ATOM 688 O O . MET A 1 101 ? -0.491 12.725 -9.471 1.00 77.62 101 MET A O 1
ATOM 692 N N . LEU A 1 102 ? -2.143 11.199 -9.432 1.00 84.31 102 LEU A N 1
ATOM 693 C CA . LEU A 1 102 ? -1.442 10.227 -10.261 1.00 84.31 102 LEU A CA 1
ATOM 694 C C . LEU A 1 102 ? -1.535 10.673 -11.724 1.00 84.31 102 LEU A C 1
ATOM 696 O O . LEU A 1 102 ? -2.588 10.596 -12.358 1.00 84.31 102 LEU A O 1
ATOM 700 N N . THR A 1 103 ? -0.423 11.161 -12.270 1.00 88.38 103 THR A N 1
ATOM 701 C CA . THR A 1 103 ? -0.342 11.469 -13.698 1.00 88.38 103 THR A CA 1
ATOM 702 C C . THR A 1 103 ? -0.465 10.178 -14.520 1.00 88.38 103 THR A C 1
ATOM 704 O O . THR A 1 103 ? -0.083 9.105 -14.046 1.00 88.38 103 THR A O 1
ATOM 707 N N . PRO A 1 104 ? -0.969 10.240 -15.766 1.00 86.88 104 PRO A N 1
ATOM 708 C CA . PRO A 1 104 ? -1.021 9.067 -16.644 1.00 86.88 104 PRO A CA 1
ATOM 709 C C . PRO A 1 104 ? 0.365 8.432 -16.860 1.00 86.88 104 PRO A C 1
ATOM 711 O O . PRO A 1 104 ? 0.477 7.213 -16.884 1.00 86.88 104 PRO A O 1
ATOM 714 N N . GLU A 1 105 ? 1.432 9.239 -16.892 1.00 89.62 105 GLU A N 1
ATOM 715 C CA . GLU A 1 105 ? 2.819 8.749 -16.951 1.00 89.62 105 GLU A CA 1
ATOM 716 C C . GLU A 1 105 ? 3.200 7.916 -15.713 1.00 89.62 105 GLU A C 1
ATOM 718 O O . GLU A 1 105 ? 3.908 6.916 -15.827 1.00 89.62 105 GLU A O 1
ATOM 723 N N . ALA A 1 106 ? 2.720 8.296 -14.523 1.00 87.44 106 ALA A N 1
ATOM 724 C CA . ALA A 1 106 ? 2.948 7.526 -13.302 1.00 87.44 106 ALA A CA 1
ATOM 725 C C . ALA A 1 106 ? 2.184 6.192 -13.318 1.00 87.44 106 ALA A C 1
ATOM 727 O O . ALA A 1 106 ? 2.708 5.196 -12.823 1.00 87.44 106 ALA A O 1
ATOM 728 N N . GLN A 1 107 ? 0.990 6.145 -13.922 1.00 86.56 107 GLN A N 1
ATOM 729 C CA . GLN A 1 107 ? 0.258 4.886 -14.106 1.00 86.56 107 GLN A CA 1
ATOM 730 C C . GLN A 1 107 ? 1.000 3.924 -15.037 1.00 86.56 107 GLN A C 1
ATOM 732 O O . GLN A 1 107 ? 1.133 2.759 -14.684 1.00 86.56 107 GLN A O 1
ATOM 737 N N . GLU A 1 108 ? 1.539 4.386 -16.170 1.00 91.75 108 GLU A N 1
ATOM 738 C CA . GLU A 1 108 ? 2.311 3.520 -17.080 1.00 91.75 108 GLU A CA 1
ATOM 739 C C . GLU A 1 108 ? 3.575 2.953 -16.412 1.00 91.75 108 GLU A C 1
ATOM 741 O O . GLU A 1 108 ? 3.907 1.776 -16.588 1.00 91.75 108 GLU A O 1
ATOM 746 N N . GLN A 1 109 ? 4.268 3.761 -15.600 1.00 91.88 109 GLN A N 1
ATOM 747 C CA . GLN A 1 109 ? 5.413 3.283 -14.820 1.00 91.88 109 GLN A CA 1
ATOM 748 C C . GLN A 1 109 ? 5.005 2.252 -13.770 1.00 91.88 109 GLN A C 1
ATOM 750 O O . GLN A 1 109 ? 5.672 1.225 -13.638 1.00 91.88 109 GLN A O 1
ATOM 755 N N . LEU A 1 110 ? 3.905 2.503 -13.057 1.00 89.31 110 LEU A N 1
ATOM 756 C CA . LEU A 1 110 ? 3.368 1.563 -12.081 1.00 89.31 110 LEU A CA 1
ATOM 757 C C . LEU A 1 110 ? 2.992 0.242 -12.761 1.00 89.31 110 LEU A C 1
ATOM 759 O O . LEU A 1 110 ? 3.342 -0.819 -12.266 1.00 89.31 110 LEU A O 1
ATOM 763 N N . GLN A 1 111 ? 2.355 0.301 -13.927 1.00 89.81 111 GLN A N 1
ATOM 764 C CA . GLN A 1 111 ? 1.937 -0.876 -14.686 1.00 89.81 111 GLN A CA 1
ATOM 765 C C . GLN A 1 111 ? 3.143 -1.685 -15.180 1.00 89.81 111 GLN A C 1
ATOM 767 O O . GLN A 1 111 ? 3.187 -2.894 -14.994 1.00 89.81 111 GLN A O 1
ATOM 772 N N . THR A 1 112 ? 4.188 -1.011 -15.669 1.00 94.19 112 THR A N 1
ATOM 773 C CA . THR A 1 112 ? 5.460 -1.660 -16.036 1.00 94.19 112 THR A CA 1
ATOM 774 C C . THR A 1 112 ? 6.127 -2.330 -14.831 1.00 94.19 112 THR A C 1
ATOM 776 O O . THR A 1 112 ? 6.681 -3.423 -14.946 1.00 94.19 112 THR A O 1
ATOM 779 N N . GLN A 1 113 ? 6.081 -1.687 -13.661 1.00 92.12 113 GLN A N 1
ATOM 780 C CA . GLN A 1 113 ? 6.599 -2.264 -12.424 1.00 92.12 113 GLN A CA 1
ATOM 781 C C . GLN A 1 113 ? 5.781 -3.492 -12.009 1.00 92.12 113 GLN A C 1
ATOM 783 O O . GLN A 1 113 ? 6.370 -4.528 -11.711 1.00 92.12 113 GLN A O 1
ATOM 788 N N . ILE A 1 114 ? 4.452 -3.403 -12.063 1.00 92.38 114 ILE A N 1
ATOM 789 C CA . ILE A 1 114 ? 3.521 -4.503 -11.789 1.00 92.38 114 ILE A CA 1
ATOM 790 C C . ILE A 1 114 ? 3.777 -5.688 -12.728 1.00 92.38 114 ILE A C 1
ATOM 792 O O . ILE A 1 114 ? 3.834 -6.825 -12.265 1.00 92.38 114 ILE A O 1
ATOM 796 N N . ASP A 1 115 ? 3.990 -5.442 -14.020 1.00 94.56 115 ASP A N 1
ATOM 797 C CA . ASP A 1 115 ? 4.317 -6.486 -15.000 1.00 94.56 115 ASP A CA 1
ATOM 798 C C . ASP A 1 115 ? 5.675 -7.148 -14.730 1.00 94.56 115 ASP A C 1
ATOM 800 O O . ASP A 1 115 ? 5.893 -8.301 -15.097 1.00 94.56 115 ASP A O 1
ATOM 804 N N . SER A 1 116 ? 6.593 -6.432 -14.074 1.00 95.88 116 SER A N 1
ATOM 805 C CA . SER A 1 116 ? 7.890 -6.973 -13.658 1.00 95.88 116 SER A CA 1
ATOM 806 C C . SER A 1 116 ? 7.860 -7.720 -12.317 1.00 95.88 116 SER A C 1
ATOM 808 O O . SER A 1 116 ? 8.844 -8.380 -11.980 1.00 95.88 116 SER A O 1
ATOM 810 N N . MET A 1 117 ? 6.763 -7.626 -11.556 1.00 96.00 117 MET A N 1
ATOM 811 C CA . MET A 1 117 ? 6.592 -8.336 -10.286 1.00 96.00 117 MET A CA 1
ATOM 812 C C . MET A 1 117 ? 6.154 -9.781 -10.521 1.00 96.00 117 MET A C 1
ATOM 814 O O . MET A 1 117 ? 5.338 -10.065 -11.400 1.00 96.00 117 MET A O 1
ATOM 818 N N . THR A 1 118 ? 6.672 -10.696 -9.703 1.00 97.00 118 THR A N 1
ATOM 819 C CA . THR A 1 118 ? 6.209 -12.090 -9.697 1.00 97.00 118 THR A CA 1
ATOM 820 C C . THR A 1 118 ? 4.830 -12.203 -9.048 1.00 97.00 118 THR A C 1
ATOM 822 O O . THR A 1 118 ? 4.426 -11.328 -8.283 1.00 97.00 118 THR A O 1
ATOM 825 N N . ASP A 1 119 ? 4.112 -13.294 -9.313 1.00 95.44 119 ASP A N 1
ATOM 826 C CA . ASP A 1 119 ? 2.776 -13.509 -8.742 1.00 95.44 119 ASP A CA 1
ATOM 827 C C . ASP A 1 119 ? 2.807 -13.509 -7.205 1.00 95.44 119 ASP A C 1
ATOM 829 O O . ASP A 1 119 ? 2.010 -12.817 -6.580 1.00 95.44 119 ASP A O 1
ATOM 833 N N . GLU A 1 120 ? 3.812 -14.145 -6.593 1.00 95.75 120 GLU A N 1
ATOM 834 C CA . GLU A 1 120 ? 4.018 -14.115 -5.134 1.00 95.75 120 GLU A CA 1
ATOM 835 C C . GLU A 1 120 ? 4.244 -12.693 -4.596 1.00 95.75 120 GLU A C 1
ATOM 837 O O . GLU A 1 120 ? 3.755 -12.342 -3.524 1.00 95.75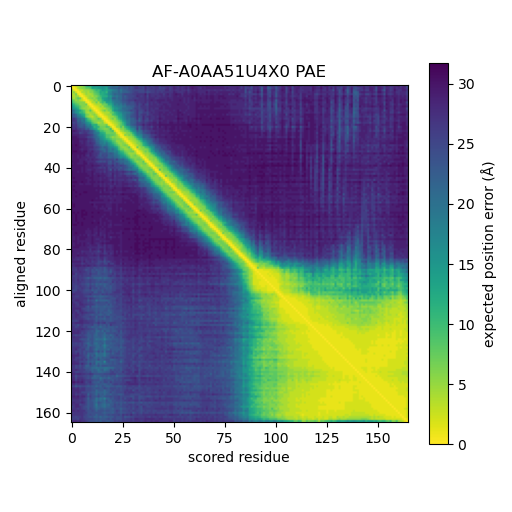 120 GLU A O 1
ATOM 842 N N . GLN A 1 121 ? 4.947 -11.836 -5.345 1.00 96.06 121 GLN A N 1
ATOM 843 C CA . GLN A 1 121 ? 5.124 -10.434 -4.957 1.00 96.06 121 GLN A CA 1
ATOM 844 C C . GLN A 1 121 ? 3.823 -9.636 -5.081 1.00 96.06 121 GLN A C 1
ATOM 846 O O . GLN A 1 121 ? 3.574 -8.748 -4.264 1.00 96.06 121 GLN A O 1
ATOM 851 N N . LYS A 1 122 ? 2.994 -9.930 -6.089 1.00 95.88 122 LYS A N 1
ATOM 852 C CA . LYS A 1 122 ? 1.681 -9.293 -6.252 1.00 95.88 122 LYS A CA 1
ATOM 853 C C . LYS A 1 122 ? 0.726 -9.718 -5.137 1.00 95.88 122 LYS A C 1
ATOM 855 O O . LYS A 1 122 ? 0.072 -8.856 -4.559 1.00 95.88 122 LYS A O 1
ATOM 860 N N . GLU A 1 123 ? 0.688 -11.001 -4.782 1.00 96.56 123 GLU A N 1
ATOM 861 C CA . GLU A 1 123 ? -0.100 -11.499 -3.645 1.00 96.56 123 GLU A CA 1
ATOM 862 C C . GLU A 1 123 ? 0.332 -10.841 -2.330 1.00 96.56 123 GLU A C 1
ATOM 864 O O . GLU A 1 123 ? -0.510 -10.330 -1.588 1.00 96.56 123 GLU A O 1
ATOM 869 N N . GLN A 1 124 ? 1.643 -10.743 -2.084 1.00 96.88 124 GLN A N 1
ATOM 870 C CA . GLN A 1 124 ? 2.165 -10.050 -0.906 1.00 96.88 124 GLN A CA 1
ATOM 871 C C . GLN A 1 124 ? 1.773 -8.562 -0.890 1.00 96.88 124 GLN A C 1
ATOM 873 O O . GLN A 1 124 ? 1.434 -8.017 0.161 1.00 96.88 124 GLN A O 1
ATOM 878 N N . ALA A 1 125 ? 1.790 -7.892 -2.045 1.00 95.81 125 ALA A N 1
ATOM 879 C CA . ALA A 1 125 ? 1.369 -6.497 -2.153 1.00 95.81 125 ALA A CA 1
ATOM 880 C C . ALA A 1 125 ? -0.138 -6.317 -1.893 1.00 95.81 125 ALA A C 1
ATOM 882 O O . ALA A 1 125 ? -0.537 -5.343 -1.252 1.00 95.81 125 ALA A O 1
ATOM 883 N N . VAL A 1 126 ? -0.973 -7.259 -2.342 1.00 96.94 126 VAL A N 1
ATOM 884 C CA . VAL A 1 126 ? -2.416 -7.291 -2.049 1.00 96.94 126 VAL A CA 1
ATOM 885 C C . VAL A 1 126 ? -2.668 -7.447 -0.544 1.00 96.94 126 VAL A C 1
ATOM 887 O O . VAL A 1 126 ? -3.452 -6.686 0.028 1.00 96.94 126 VAL A O 1
ATOM 890 N N . GLU A 1 127 ? -1.970 -8.370 0.120 1.00 97.62 127 GLU A N 1
ATOM 891 C CA . GLU A 1 127 ? -2.084 -8.580 1.571 1.00 97.62 127 GLU A CA 1
ATOM 892 C C . GLU A 1 127 ? -1.616 -7.351 2.369 1.00 97.62 127 GLU A C 1
ATOM 894 O O . GLU A 1 127 ? -2.268 -6.927 3.332 1.00 97.62 127 GLU A O 1
ATOM 899 N N . GLN A 1 128 ? -0.521 -6.717 1.938 1.00 96.25 128 GLN A N 1
ATOM 900 C CA . GLN A 1 128 ? -0.056 -5.460 2.526 1.00 96.25 128 GLN A CA 1
ATOM 901 C C . GLN A 1 128 ? -1.072 -4.330 2.343 1.00 96.25 128 GLN A C 1
ATOM 903 O O . GLN A 1 128 ? -1.294 -3.563 3.283 1.00 96.25 128 GLN A O 1
ATOM 908 N N . ALA A 1 129 ? -1.707 -4.226 1.172 1.00 96.00 129 ALA A N 1
ATOM 909 C CA . ALA A 1 129 ? -2.733 -3.220 0.910 1.00 96.00 129 ALA A CA 1
ATOM 910 C C . ALA A 1 129 ? -3.937 -3.394 1.846 1.00 96.00 129 ALA A C 1
ATOM 912 O O . ALA A 1 129 ? -4.364 -2.423 2.476 1.00 96.00 129 ALA A O 1
ATOM 913 N N . ARG A 1 130 ? -4.421 -4.632 2.006 1.00 97.25 130 ARG A N 1
ATOM 914 C CA . ARG A 1 130 ? -5.470 -4.976 2.974 1.00 97.25 130 ARG A CA 1
ATOM 915 C C . ARG A 1 130 ? -5.070 -4.588 4.395 1.00 97.25 130 ARG A C 1
ATOM 917 O O . ARG A 1 130 ? -5.792 -3.843 5.051 1.00 97.25 130 ARG A O 1
ATOM 924 N N . THR A 1 131 ? -3.904 -5.044 4.850 1.00 97.50 131 THR A N 1
ATOM 925 C CA . THR A 1 131 ? -3.414 -4.793 6.216 1.00 97.50 131 THR A CA 1
ATOM 926 C C . THR A 1 131 ? -3.292 -3.296 6.499 1.00 97.50 131 THR A C 1
ATOM 928 O O . THR A 1 131 ? -3.752 -2.816 7.533 1.00 97.50 131 THR A O 1
ATOM 931 N N . THR A 1 132 ? -2.734 -2.541 5.550 1.00 95.94 132 THR A N 1
ATOM 932 C CA . THR A 1 132 ? -2.576 -1.083 5.657 1.00 95.94 132 THR A CA 1
ATOM 933 C C . THR A 1 132 ? -3.931 -0.382 5.739 1.00 95.94 132 THR A C 1
ATOM 935 O O . THR A 1 132 ? -4.105 0.538 6.540 1.00 95.94 132 THR A O 1
ATOM 938 N N . ALA A 1 133 ? -4.906 -0.814 4.936 1.00 96.56 133 ALA A N 1
ATOM 939 C CA . ALA A 1 133 ? -6.250 -0.248 4.946 1.00 96.56 133 ALA A CA 1
ATOM 940 C C . ALA A 1 133 ? -6.981 -0.537 6.268 1.00 96.56 133 ALA A C 1
ATOM 942 O O . ALA A 1 133 ? -7.575 0.372 6.852 1.00 96.56 133 ALA A O 1
ATOM 943 N N . GLU A 1 134 ? -6.880 -1.766 6.781 1.00 97.12 134 GLU A N 1
ATOM 944 C CA . GLU A 1 134 ? -7.431 -2.136 8.086 1.00 97.12 134 GLU A CA 1
ATOM 945 C C . GLU A 1 134 ? -6.784 -1.335 9.227 1.00 97.12 134 GLU A C 1
ATOM 947 O O . GLU A 1 134 ? -7.476 -0.821 10.106 1.00 97.12 134 GLU A O 1
ATOM 952 N N . GLU A 1 135 ? -5.459 -1.184 9.225 1.00 96.56 135 GLU A N 1
ATOM 953 C CA . GLU A 1 135 ? -4.756 -0.408 10.246 1.00 96.56 135 GLU A CA 1
ATOM 954 C C . GLU A 1 135 ? -5.165 1.070 10.207 1.00 96.56 135 GLU A C 1
ATOM 956 O O . GLU A 1 135 ? -5.483 1.653 11.246 1.00 96.56 135 GLU A O 1
ATOM 961 N N . ALA A 1 136 ? -5.242 1.666 9.015 1.00 93.88 136 ALA A N 1
ATOM 962 C CA . ALA A 1 136 ? -5.713 3.036 8.842 1.00 93.88 136 ALA A CA 1
ATOM 963 C C . ALA A 1 136 ? -7.171 3.214 9.306 1.00 93.88 136 ALA A C 1
ATOM 965 O O . ALA A 1 136 ? -7.513 4.254 9.876 1.00 93.88 136 ALA A O 1
ATOM 966 N N . ALA A 1 137 ? -8.026 2.209 9.097 1.00 95.12 137 ALA A N 1
ATOM 967 C CA . ALA A 1 137 ? -9.401 2.191 9.587 1.00 95.12 137 ALA A CA 1
ATOM 968 C C . ALA A 1 137 ? -9.462 2.111 11.124 1.00 95.12 137 ALA A C 1
ATOM 970 O O . ALA A 1 137 ? -10.186 2.890 11.753 1.00 95.12 137 ALA A O 1
ATOM 971 N N . ARG A 1 138 ? -8.649 1.245 11.747 1.00 96.88 138 ARG A N 1
ATOM 972 C CA . ARG A 1 138 ? -8.530 1.152 13.216 1.00 96.88 138 ARG A CA 1
ATOM 973 C C . ARG A 1 138 ? -8.020 2.458 13.825 1.00 96.88 138 ARG A C 1
ATOM 975 O O . ARG A 1 138 ? -8.559 2.911 14.830 1.00 96.88 138 ARG A O 1
ATOM 982 N N . GLN A 1 139 ? -7.033 3.105 13.200 1.00 95.00 139 GLN A N 1
ATOM 983 C CA . GLN A 1 139 ? -6.515 4.410 13.641 1.00 95.00 139 GLN A CA 1
ATOM 984 C C . GLN A 1 139 ? -7.574 5.523 13.583 1.00 95.00 139 GLN A C 1
ATOM 986 O O . GLN A 1 139 ? -7.511 6.477 14.356 1.00 95.00 139 GLN A O 1
ATOM 991 N N . GLN A 1 140 ? -8.570 5.389 12.705 1.00 94.56 140 GLN A N 1
ATOM 992 C CA . GLN A 1 140 ? -9.725 6.288 12.634 1.00 94.56 140 GLN A CA 1
ATOM 993 C C . GLN A 1 140 ? -10.832 5.941 13.643 1.00 94.56 140 GLN A C 1
ATOM 995 O O . GLN A 1 140 ? -11.840 6.643 13.704 1.00 94.56 140 GLN A O 1
ATOM 1000 N N . GLY A 1 141 ? -10.653 4.890 14.450 1.00 95.44 141 GLY A N 1
ATOM 1001 C CA . GLY A 1 141 ? -11.637 4.446 15.435 1.00 95.44 141 GLY A CA 1
ATOM 1002 C C . GLY A 1 141 ? -12.885 3.821 14.810 1.00 95.44 141 GLY A C 1
ATOM 1003 O O . GLY A 1 141 ? -13.953 3.865 15.419 1.00 95.44 141 GLY A O 1
ATOM 1004 N N . LEU A 1 142 ? -12.775 3.282 13.590 1.00 95.88 142 LEU A N 1
ATOM 1005 C CA . LEU A 1 142 ? -13.870 2.545 12.963 1.00 95.88 142 LEU A CA 1
ATOM 1006 C C . LEU A 1 142 ? -14.131 1.231 13.716 1.00 95.88 142 LEU A C 1
ATOM 1008 O O . LEU A 1 142 ? -13.221 0.646 14.302 1.00 95.88 142 LEU A O 1
ATOM 1012 N N . ALA A 1 143 ? -15.384 0.772 13.698 1.00 97.50 143 ALA A N 1
ATOM 1013 C CA . ALA A 1 143 ? -15.765 -0.512 14.285 1.00 97.50 143 ALA A CA 1
ATOM 1014 C C . ALA A 1 143 ? -15.112 -1.681 13.528 1.00 97.50 143 ALA A C 1
ATOM 1016 O O . ALA A 1 143 ? -14.935 -1.585 12.313 1.00 97.50 143 ALA A O 1
ATOM 1017 N N . ASP A 1 144 ? -14.817 -2.792 14.211 1.00 96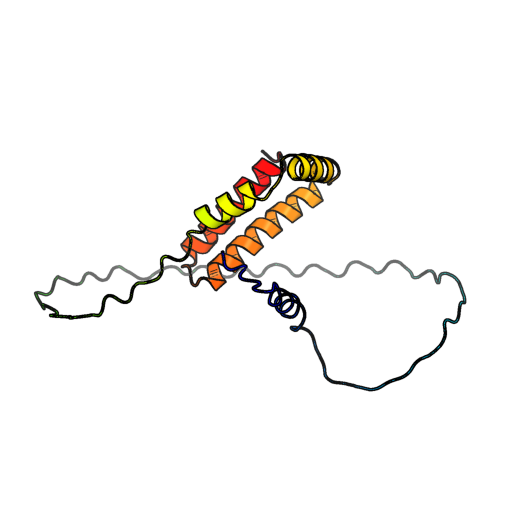.62 144 ASP A N 1
ATOM 1018 C CA . ASP A 1 144 ? -14.101 -3.944 13.631 1.00 96.62 144 ASP A CA 1
ATOM 1019 C C . ASP A 1 144 ? -14.745 -4.477 12.344 1.00 96.62 144 ASP A C 1
ATOM 1021 O O . ASP A 1 144 ? -14.057 -4.766 11.370 1.00 96.62 144 ASP A O 1
ATOM 1025 N N . GLU A 1 145 ? -16.074 -4.517 12.293 1.00 97.19 145 GLU A N 1
ATOM 1026 C CA . GLU A 1 145 ? -16.811 -4.971 11.110 1.00 97.19 145 GLU A CA 1
ATOM 1027 C C . GLU A 1 145 ? -16.594 -4.040 9.902 1.00 97.19 145 GLU A C 1
ATOM 1029 O O . GLU A 1 145 ? -16.454 -4.487 8.763 1.00 97.19 145 GLU A O 1
ATOM 1034 N N . MET A 1 146 ? -16.465 -2.735 10.154 1.00 95.81 146 MET A N 1
ATOM 1035 C CA . MET A 1 146 ? -16.134 -1.745 9.129 1.00 95.81 146 MET A CA 1
ATOM 1036 C C . MET A 1 146 ? -14.646 -1.781 8.758 1.00 95.81 146 MET A C 1
ATOM 1038 O O . MET A 1 146 ? -14.306 -1.562 7.598 1.00 95.81 146 MET A O 1
ATOM 1042 N N . VAL A 1 147 ? -13.760 -2.097 9.706 1.00 97.00 147 VAL A N 1
ATOM 1043 C CA . VAL A 1 147 ? -12.329 -2.317 9.444 1.00 97.00 147 VAL A CA 1
ATOM 1044 C C . VAL A 1 147 ? -12.147 -3.468 8.457 1.00 97.00 147 VAL A C 1
ATOM 1046 O O . VAL A 1 147 ? -11.466 -3.289 7.448 1.00 97.00 147 VAL A O 1
ATOM 1049 N N . THR A 1 148 ? -12.798 -4.610 8.696 1.00 96.94 148 THR A N 1
ATOM 1050 C CA . THR A 1 148 ? -12.757 -5.759 7.780 1.00 96.94 148 THR A CA 1
ATOM 1051 C C . THR A 1 148 ? -13.304 -5.395 6.403 1.00 96.94 148 THR A C 1
ATOM 1053 O O . THR A 1 148 ? -12.648 -5.664 5.403 1.00 96.94 148 THR A O 1
ATOM 1056 N N . GLN A 1 149 ? -14.441 -4.693 6.338 1.00 97.12 149 GLN A N 1
ATOM 1057 C CA . GLN A 1 149 ? -15.018 -4.250 5.066 1.00 97.12 149 GLN A CA 1
ATOM 1058 C C . GLN A 1 149 ? -14.061 -3.357 4.254 1.00 97.12 149 GLN A C 1
ATOM 1060 O O . GLN A 1 149 ? -13.961 -3.505 3.034 1.00 97.12 149 GLN A O 1
ATOM 1065 N N . VAL A 1 150 ? -13.353 -2.434 4.913 1.00 95.88 150 VAL A N 1
ATOM 1066 C CA . VAL A 1 150 ? -12.344 -1.574 4.271 1.00 95.88 150 VAL A CA 1
ATOM 1067 C C . VAL A 1 150 ? -11.146 -2.399 3.789 1.00 95.88 150 VAL A C 1
ATOM 1069 O O . VAL A 1 150 ? -10.657 -2.173 2.680 1.00 95.88 150 VAL A O 1
ATOM 1072 N N . GLY A 1 151 ? -10.707 -3.378 4.583 1.00 96.81 151 GLY A N 1
ATOM 1073 C CA . GLY A 1 151 ? -9.658 -4.325 4.206 1.00 96.81 151 GLY A C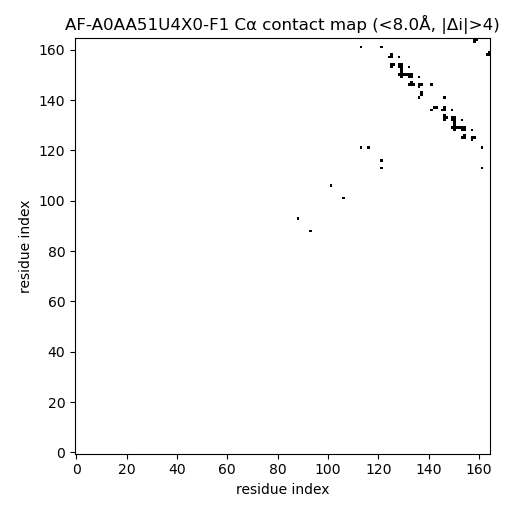A 1
ATOM 1074 C C . GLY A 1 151 ? -10.011 -5.126 2.953 1.00 96.81 151 GLY A C 1
ATOM 1075 O O . GLY A 1 151 ? -9.238 -5.135 1.995 1.00 96.81 151 GLY A O 1
ATOM 1076 N N . ASP A 1 152 ? -11.201 -5.725 2.920 1.00 97.56 152 ASP A N 1
ATOM 1077 C CA . ASP A 1 152 ? -11.683 -6.517 1.782 1.00 97.56 152 ASP A CA 1
ATOM 1078 C C . ASP A 1 152 ? -11.829 -5.657 0.514 1.00 97.56 152 ASP A C 1
ATOM 1080 O O . ASP A 1 152 ? -11.492 -6.090 -0.591 1.00 97.56 152 ASP A O 1
ATOM 1084 N N . GLN A 1 153 ? -12.282 -4.405 0.655 1.00 96.38 153 GLN A N 1
ATOM 1085 C CA . GLN A 1 153 ? -12.365 -3.466 -0.466 1.00 96.38 153 GLN A CA 1
ATOM 1086 C C . GLN A 1 153 ? -10.976 -3.108 -1.017 1.00 96.38 153 GLN A C 1
ATOM 1088 O O . GLN A 1 153 ? -10.792 -3.054 -2.240 1.00 96.38 153 GLN A O 1
ATOM 1093 N N . ALA A 1 154 ? -9.999 -2.870 -0.138 1.00 96.38 154 ALA A N 1
ATOM 1094 C CA . ALA A 1 154 ? -8.620 -2.608 -0.535 1.00 96.38 154 ALA A CA 1
ATOM 1095 C C . ALA A 1 154 ? -7.998 -3.828 -1.225 1.00 96.38 154 ALA A C 1
ATOM 1097 O O . ALA A 1 154 ? -7.356 -3.671 -2.264 1.00 96.38 154 ALA A O 1
ATOM 1098 N N . GLU A 1 155 ? -8.254 -5.034 -0.711 1.00 96.56 155 GLU A N 1
ATOM 1099 C CA . GLU A 1 155 ? -7.813 -6.292 -1.314 1.00 96.56 155 GLU A CA 1
ATOM 1100 C C . GLU A 1 155 ? -8.372 -6.458 -2.734 1.00 96.56 155 GLU A C 1
ATOM 1102 O O . GLU A 1 155 ? -7.615 -6.665 -3.682 1.00 96.56 155 GLU A O 1
ATOM 1107 N N . ALA A 1 156 ? -9.689 -6.305 -2.903 1.00 96.62 156 ALA A N 1
ATOM 1108 C CA . ALA A 1 156 ? -10.351 -6.429 -4.200 1.00 96.62 156 ALA A CA 1
ATOM 1109 C C . ALA A 1 156 ? -9.844 -5.387 -5.212 1.00 96.62 156 ALA A C 1
ATOM 1111 O O . ALA A 1 156 ? -9.609 -5.705 -6.379 1.00 96.62 156 ALA A O 1
ATOM 1112 N N . THR A 1 157 ? -9.625 -4.152 -4.757 1.00 94.38 157 THR A N 1
ATOM 1113 C CA . THR A 1 157 ? -9.071 -3.078 -5.594 1.00 94.38 157 THR A CA 1
ATOM 1114 C C . THR A 1 157 ? -7.635 -3.394 -6.007 1.00 94.38 157 THR A C 1
ATOM 1116 O O . THR A 1 157 ? -7.292 -3.272 -7.182 1.00 94.38 157 THR A O 1
ATOM 1119 N N . ALA A 1 158 ? -6.799 -3.846 -5.070 1.00 95.12 158 ALA A N 1
ATOM 1120 C CA . ALA A 1 158 ? -5.421 -4.222 -5.353 1.00 95.12 158 ALA A CA 1
ATOM 1121 C C . ALA A 1 158 ? -5.365 -5.390 -6.347 1.00 95.12 158 ALA A C 1
ATOM 1123 O O . ALA A 1 158 ? -4.666 -5.297 -7.355 1.00 95.12 158 ALA A O 1
ATOM 1124 N N . ARG A 1 159 ? -6.165 -6.442 -6.137 1.00 95.69 159 ARG A N 1
ATOM 1125 C CA . ARG A 1 159 ? -6.299 -7.572 -7.071 1.00 95.69 159 ARG A CA 1
ATOM 1126 C C . ARG A 1 159 ? -6.661 -7.109 -8.483 1.00 95.69 159 ARG A C 1
ATOM 1128 O O . ARG A 1 159 ? -5.991 -7.500 -9.437 1.00 95.69 159 ARG A O 1
ATOM 1135 N N . GLN A 1 160 ? -7.634 -6.205 -8.609 1.00 94.31 160 GLN A N 1
ATOM 1136 C CA . GLN A 1 160 ? -8.006 -5.611 -9.895 1.00 94.31 160 GLN A CA 1
ATOM 1137 C C . GLN A 1 160 ? -6.844 -4.833 -10.537 1.00 94.31 160 GLN A C 1
ATOM 1139 O O . GLN A 1 160 ? -6.621 -4.952 -11.740 1.00 94.31 160 GLN A O 1
ATOM 1144 N N . MET A 1 161 ? -6.078 -4.066 -9.755 1.00 90.81 161 MET A N 1
ATOM 1145 C CA . MET A 1 161 ? -4.914 -3.323 -10.258 1.00 90.81 161 MET A CA 1
ATOM 1146 C C . MET A 1 161 ? -3.764 -4.239 -10.699 1.00 90.81 161 MET A C 1
ATOM 1148 O O . MET A 1 161 ? -3.074 -3.923 -11.667 1.00 90.81 161 MET A O 1
ATOM 1152 N N . PHE A 1 162 ? -3.565 -5.366 -10.011 1.00 94.00 162 PHE A N 1
ATOM 1153 C CA . PHE A 1 162 ? -2.521 -6.346 -10.325 1.00 94.00 162 PHE A CA 1
ATOM 1154 C C . PHE A 1 162 ? -2.930 -7.363 -11.406 1.00 94.00 162 PHE A C 1
ATOM 1156 O O . PHE A 1 162 ? -2.082 -8.144 -11.846 1.00 94.00 162 PHE A O 1
ATOM 1163 N N . GLY A 1 163 ? -4.194 -7.347 -11.846 1.00 92.31 163 GLY A N 1
ATOM 1164 C CA . GLY A 1 163 ? -4.739 -8.307 -12.811 1.00 92.31 163 GLY A CA 1
ATOM 1165 C C . GLY A 1 163 ? -4.899 -9.720 -12.241 1.00 92.31 163 GLY A C 1
ATOM 1166 O O . GLY A 1 163 ? -4.800 -10.693 -12.983 1.00 92.31 163 GLY A O 1
ATOM 1167 N N . LEU A 1 164 ? -5.093 -9.826 -10.924 1.00 90.44 164 LEU A N 1
ATOM 1168 C CA . LEU A 1 164 ? -5.318 -11.073 -10.198 1.00 90.44 164 LEU A CA 1
ATOM 1169 C C . LEU A 1 164 ? -6.833 -11.287 -10.044 1.00 90.44 164 LEU A C 1
ATOM 1171 O O . LEU A 1 164 ? -7.402 -10.949 -9.007 1.00 90.44 164 LEU A O 1
ATOM 1175 N N . GLU A 1 165 ? -7.495 -11.773 -11.094 1.00 78.62 165 GLU A N 1
ATOM 1176 C CA . GLU A 1 165 ? -8.932 -12.116 -11.077 1.00 78.62 165 GLU A CA 1
ATOM 1177 C C . GLU A 1 165 ? -9.179 -13.604 -10.802 1.00 78.62 165 GLU A C 1
ATOM 1179 O O . GLU A 1 165 ? -8.468 -14.451 -11.394 1.00 78.62 165 GLU A O 1
#

Radius of gyration: 27.55 Å; Cα contacts (8 Å, |Δi|>4): 44; chains: 1; bounding box: 82×76×46 Å

Solvent-accessible surface area (backbone atoms only — not comparable to full-atom values): 11393 Å² total; per-residue (Å²): 142,80,88,81,86,79,81,95,83,85,87,81,79,78,82,72,72,88,76,77,90,72,82,75,94,75,82,81,87,80,92,80,80,93,76,88,84,81,83,88,81,88,77,78,89,79,78,88,81,81,82,82,77,84,80,86,78,82,85,82,87,82,81,82,91,78,88,78,84,89,79,79,92,74,89,75,93,69,91,70,80,85,66,78,74,70,77,68,76,49,69,68,53,53,51,54,50,52,54,71,68,53,47,71,71,54,50,56,51,50,50,54,51,55,72,70,47,52,70,70,55,50,53,51,49,24,52,49,43,15,52,52,39,25,50,55,30,50,76,69,68,47,55,69,74,56,20,51,53,46,14,53,51,36,27,54,50,40,24,63,74,72,69,60,127

Foldseek 3Di:
DDDDDDDPDDPDPPVPPPPPPDDDDDDDDDDDDDDDDDDDDDDDDDDDDDDDDDDDDDDDDDDDDDDDDDDDDDDDPDPDDPPPPVPDQPPVNVVVVVVVPCDPVNLVVVLVVLVVDDPVRLLVVLQVQLVVQLVVCVVVVHDNVVSNVSSVVSSVVSCVSSVND

Nearest PDB structures (foldseek):
  3vay-assembly1_B  TM=5.035E-01  e=6.352E+00  Pseudomonas syringae pv. tomato str. DC3000

pLDDT: mean 70.47, std 20.29, range [39.94, 97.62]

Sequence (165 aa):
MMKSYFAPIAIASLIALAGCSNEGSDAAAETTEPAAVEAPAESAPAEPAETPAPAETETTEDPAPADAEPAADAEPAAEETTTPTAAAPSADSMANQAMQMLTPEAQEQLQTQIDSMTDEQKEQAVEQARTTAEEAARQQGLADEMVTQVGDQAEATARQMFGLE

Secondary structure (DSSP, 8-state):
-----------SSSTTSSS-SS---------------------PPPPPPPPPPPP--------------------------------PPPHHHHHHHHHHHS-HHHHHHHHHHHHHS-HHHHHHHHHHHHHHHHHHHHHTT--HHHHHHHHHHHHHHHHHHHT--

Mean predicted aligned error: 20.71 Å